Protein AF-A0A6B3H7Q6-F1 (afdb_monomer_lite)

Foldseek 3Di:
DVVVVVVVVVVQVVPDFFDPDGPPPDADPPQRADPPGHGNSVVVVVVVVVVVVVVVVVVVCVVPDDD

Sequence (67 aa):
SRQAAAGLDAADTMGAHSVGVPDGGPSMPLTGWSTTGGDLRAPHFVGMHALQLLPVLLIALVLLAPR

pLDDT: mean 86.39, std 14.6, range [53.66, 98.25]

Structure (mmCIF, N/CA/C/O backbone):
data_AF-A0A6B3H7Q6-F1
#
_entry.id   AF-A0A6B3H7Q6-F1
#
loop_
_atom_site.group_PDB
_atom_site.id
_atom_site.type_symbol
_atom_site.label_atom_id
_atom_site.label_alt_id
_atom_site.label_comp_id
_atom_site.label_asym_id
_atom_site.label_entity_id
_atom_site.label_seq_id
_atom_site.pdbx_PDB_ins_code
_atom_site.Cartn_x
_atom_site.Cartn_y
_atom_site.Cartn_z
_atom_site.occupancy
_atom_site.B_iso_or_equiv
_atom_site.auth_seq_id
_atom_site.auth_comp_id
_atom_site.auth_asym_id
_atom_site.auth_atom_id
_atom_site.pdbx_PDB_model_num
ATOM 1 N N . SER A 1 1 ? 1.789 18.265 -36.855 1.00 59.31 1 SER A N 1
ATOM 2 C CA . SER A 1 1 ? 2.405 16.926 -36.719 1.00 59.31 1 SER A CA 1
ATOM 3 C C . SER A 1 1 ? 3.091 16.669 -35.372 1.00 59.31 1 SER A C 1
ATOM 5 O O . SER A 1 1 ? 3.150 15.512 -34.996 1.00 59.31 1 SER A O 1
ATOM 7 N N . ARG A 1 2 ? 3.548 17.667 -34.587 1.00 53.66 2 ARG A N 1
ATOM 8 C CA . ARG A 1 2 ? 4.113 17.418 -33.232 1.00 53.66 2 ARG A CA 1
ATOM 9 C C . ARG A 1 2 ? 3.076 17.081 -32.147 1.00 53.66 2 ARG A C 1
ATOM 11 O O . ARG A 1 2 ? 3.370 16.317 -31.243 1.00 53.66 2 ARG A O 1
ATOM 18 N N . GLN A 1 3 ? 1.855 17.605 -32.267 1.00 59.78 3 GLN A N 1
ATOM 19 C CA . GLN A 1 3 ? 0.766 17.362 -31.307 1.00 59.78 3 GLN A CA 1
ATOM 20 C C . GLN A 1 3 ? 0.260 15.911 -31.293 1.00 59.78 3 GLN A C 1
ATOM 22 O O . GLN A 1 3 ? -0.250 15.466 -30.276 1.00 59.78 3 GLN A O 1
ATOM 27 N N . ALA A 1 4 ? 0.423 15.168 -32.394 1.00 55.69 4 ALA A N 1
ATOM 28 C CA . ALA A 1 4 ? 0.040 13.758 -32.460 1.00 55.69 4 ALA A CA 1
ATOM 29 C C . ALA A 1 4 ? 1.029 12.855 -31.702 1.00 55.69 4 ALA A C 1
ATOM 31 O O . ALA A 1 4 ? 0.593 11.929 -31.038 1.00 55.69 4 ALA A O 1
ATOM 32 N N . ALA A 1 5 ? 2.333 13.158 -31.738 1.00 54.25 5 ALA A N 1
ATOM 33 C CA . ALA A 1 5 ? 3.350 12.414 -30.988 1.00 54.25 5 ALA A CA 1
ATOM 34 C C . ALA A 1 5 ? 3.203 12.620 -29.469 1.00 54.25 5 ALA A C 1
ATOM 36 O O . ALA A 1 5 ? 3.134 11.650 -28.728 1.00 54.25 5 ALA A O 1
ATOM 37 N N . ALA A 1 6 ? 2.995 13.867 -29.027 1.00 57.56 6 ALA A N 1
ATOM 38 C CA . ALA A 1 6 ? 2.741 14.173 -27.616 1.00 57.56 6 ALA A CA 1
ATOM 39 C C . ALA A 1 6 ? 1.473 13.490 -27.058 1.00 57.56 6 ALA A C 1
ATOM 41 O O . ALA A 1 6 ? 1.384 13.240 -25.860 1.00 57.56 6 ALA A O 1
ATOM 42 N N . GLY A 1 7 ? 0.490 13.185 -27.914 1.00 55.97 7 GLY A N 1
ATOM 43 C CA . GLY A 1 7 ? -0.716 12.449 -27.531 1.00 55.97 7 GLY A CA 1
ATOM 44 C C . GLY A 1 7 ? -0.481 10.956 -27.281 1.00 55.97 7 GLY A C 1
ATOM 45 O O . GLY A 1 7 ? -1.189 10.376 -26.465 1.00 55.97 7 GLY A O 1
ATOM 46 N N . LEU A 1 8 ? 0.513 10.350 -27.941 1.00 61.62 8 LEU A N 1
ATOM 47 C CA . LEU A 1 8 ? 0.903 8.951 -27.731 1.00 61.62 8 LEU A CA 1
ATOM 48 C C . LEU A 1 8 ? 1.689 8.811 -26.421 1.00 61.62 8 LEU A C 1
ATOM 50 O O . LEU A 1 8 ? 1.355 7.964 -25.603 1.00 61.62 8 LEU A O 1
ATOM 54 N N . ASP A 1 9 ? 2.643 9.716 -26.179 1.00 58.31 9 ASP A N 1
ATOM 55 C CA . ASP A 1 9 ? 3.474 9.722 -24.964 1.00 58.31 9 ASP A CA 1
ATOM 56 C C . ASP A 1 9 ? 2.645 10.016 -23.694 1.00 58.31 9 ASP A C 1
ATOM 58 O O . ASP A 1 9 ? 2.840 9.417 -22.633 1.00 58.31 9 ASP A O 1
ATOM 62 N N . ALA A 1 10 ? 1.678 10.938 -23.795 1.00 58.62 10 ALA A N 1
ATOM 63 C CA . ALA A 1 10 ? 0.751 11.240 -22.704 1.00 58.62 10 ALA A CA 1
ATOM 64 C C . ALA A 1 10 ? -0.237 10.090 -22.439 1.00 58.62 10 ALA A C 1
ATOM 66 O O . ALA A 1 10 ? -0.573 9.838 -21.281 1.00 58.62 10 ALA A O 1
ATOM 67 N N . ALA A 1 11 ? -0.683 9.383 -23.485 1.00 59.69 11 ALA A N 1
ATOM 68 C CA . ALA A 1 11 ? -1.502 8.181 -23.339 1.00 59.69 11 ALA A CA 1
ATOM 69 C C . ALA A 1 11 ? -0.723 7.035 -22.673 1.00 59.69 11 ALA A C 1
ATOM 71 O O . ALA A 1 11 ? -1.299 6.333 -21.850 1.00 59.69 11 ALA A O 1
ATOM 72 N N . ASP A 1 12 ? 0.578 6.911 -22.950 1.00 64.00 12 ASP A N 1
ATOM 73 C CA . ASP A 1 12 ? 1.460 5.916 -22.320 1.00 64.00 12 ASP A CA 1
ATOM 74 C C . ASP A 1 12 ? 1.646 6.148 -20.812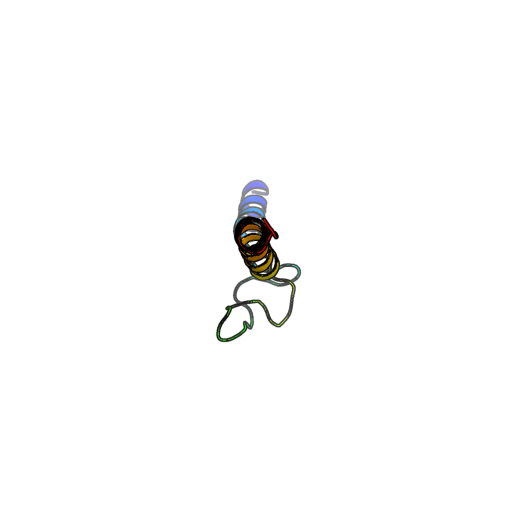 1.00 64.00 12 ASP A C 1
ATOM 76 O O . ASP A 1 12 ? 1.882 5.213 -20.056 1.00 64.00 12 ASP A O 1
ATOM 80 N N . THR A 1 13 ? 1.521 7.395 -20.347 1.00 66.50 13 THR A N 1
ATOM 81 C CA . THR A 1 13 ? 1.664 7.735 -18.919 1.00 66.50 13 THR A CA 1
ATOM 82 C C . THR A 1 13 ? 0.323 7.670 -18.172 1.00 66.50 13 THR A C 1
ATOM 84 O O . THR A 1 13 ? 0.272 7.352 -16.981 1.00 66.50 13 THR A O 1
ATOM 87 N N . MET A 1 14 ? -0.791 7.972 -18.846 1.00 71.44 14 MET A N 1
ATOM 88 C CA . MET A 1 14 ? -2.132 7.971 -18.253 1.00 71.44 14 MET A CA 1
ATOM 89 C C . MET A 1 14 ? -2.665 6.544 -18.078 1.00 71.44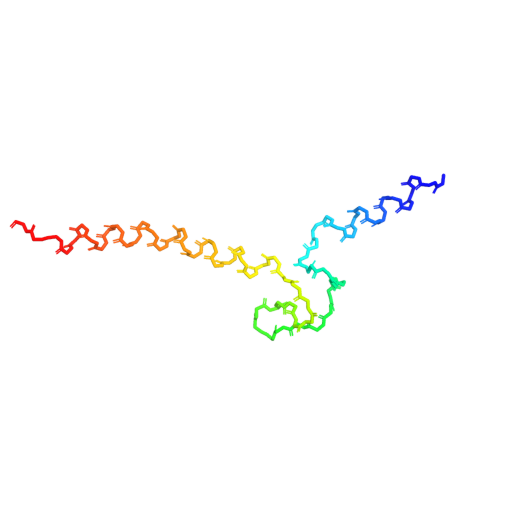 14 MET A C 1
ATOM 91 O O . MET A 1 14 ? -3.148 5.925 -19.018 1.00 71.44 14 MET A O 1
ATOM 95 N N . GLY A 1 15 ? -2.628 6.050 -16.839 1.00 76.81 15 GLY A N 1
ATOM 96 C CA . GLY A 1 15 ? -3.003 4.672 -16.506 1.00 76.81 15 GLY A CA 1
ATOM 97 C C . GLY A 1 15 ? -1.815 3.716 -16.419 1.00 76.81 15 GLY A C 1
ATOM 98 O O . GLY A 1 15 ? -2.034 2.521 -16.236 1.00 76.81 15 GLY A O 1
ATOM 99 N N . ALA A 1 16 ? -0.583 4.232 -16.506 1.00 84.38 16 ALA A N 1
ATOM 100 C CA . ALA A 1 16 ? 0.612 3.443 -16.256 1.00 84.38 16 ALA A CA 1
ATOM 101 C C . ALA A 1 16 ? 0.681 2.990 -14.792 1.00 84.38 16 ALA A C 1
ATOM 103 O O . ALA A 1 16 ? 0.442 3.771 -13.863 1.00 84.38 16 ALA A O 1
ATOM 104 N N . HIS A 1 17 ? 1.040 1.728 -14.585 1.00 90.81 17 HIS A N 1
ATOM 105 C CA . HIS A 1 17 ? 1.198 1.137 -13.257 1.00 90.81 17 HIS A CA 1
ATOM 106 C C . HIS A 1 17 ? 2.667 1.053 -12.848 1.00 90.81 17 HIS A C 1
ATOM 108 O O . HIS A 1 17 ? 2.966 1.072 -11.654 1.00 90.81 17 HIS A O 1
ATOM 114 N N . SER A 1 18 ? 3.574 0.977 -13.816 1.00 92.00 18 SER A N 1
ATOM 115 C CA . SER A 1 18 ? 5.011 0.852 -13.608 1.00 92.00 18 SER A CA 1
ATOM 116 C C . SER A 1 18 ? 5.707 2.212 -13.627 1.00 92.00 18 SER A C 1
ATOM 118 O O . SER A 1 18 ? 5.289 3.148 -14.304 1.00 92.00 18 SER A O 1
ATOM 120 N N . VAL A 1 19 ? 6.807 2.324 -12.884 1.00 89.62 19 VAL A N 1
ATOM 121 C CA . VAL A 1 19 ? 7.630 3.535 -12.786 1.00 89.62 19 VAL A CA 1
ATOM 122 C C . VAL A 1 19 ? 9.059 3.206 -13.196 1.00 89.62 19 VAL A C 1
ATOM 124 O O . VAL A 1 19 ? 9.677 2.288 -12.652 1.00 89.62 19 VAL A O 1
ATOM 127 N N . GLY A 1 20 ? 9.595 3.971 -14.149 1.00 88.06 20 GLY A N 1
ATOM 128 C CA . GLY A 1 20 ? 10.959 3.796 -14.662 1.00 88.06 20 GLY A CA 1
ATOM 129 C C . GLY A 1 20 ? 11.140 2.608 -15.614 1.00 88.06 20 GLY A C 1
ATOM 130 O O . GLY A 1 20 ? 12.245 2.405 -16.110 1.00 88.06 20 GLY A O 1
ATOM 131 N N . VAL A 1 21 ? 10.075 1.849 -15.892 1.00 88.56 21 VAL A N 1
ATOM 132 C CA . VAL A 1 21 ? 10.033 0.764 -16.883 1.00 88.56 21 VAL A CA 1
ATOM 133 C C . VAL A 1 21 ? 8.697 0.795 -17.636 1.00 88.56 21 VAL A C 1
ATOM 135 O O . VAL A 1 21 ? 7.716 1.269 -17.061 1.00 88.56 21 VAL A O 1
ATOM 138 N N . PRO A 1 22 ? 8.631 0.296 -18.886 1.00 86.12 22 PRO A N 1
ATOM 139 C CA . PRO A 1 22 ? 7.368 0.158 -19.606 1.00 86.12 22 PRO A CA 1
ATOM 140 C C . PRO A 1 22 ? 6.399 -0.796 -18.898 1.00 86.12 22 PRO A C 1
ATOM 142 O O . PRO A 1 22 ? 6.814 -1.808 -18.323 1.00 86.12 22 PRO A O 1
ATOM 145 N N . ASP A 1 23 ? 5.104 -0.502 -18.996 1.00 84.44 23 ASP A N 1
ATOM 146 C CA . ASP A 1 23 ? 4.047 -1.414 -18.562 1.00 84.44 23 ASP A CA 1
ATOM 147 C C . ASP A 1 23 ? 4.018 -2.696 -19.413 1.00 84.44 23 ASP A C 1
ATOM 149 O O . ASP A 1 23 ? 4.406 -2.714 -20.580 1.00 84.44 23 ASP A O 1
ATOM 153 N N . GLY A 1 24 ? 3.559 -3.800 -18.814 1.00 84.25 24 GLY A N 1
ATOM 154 C CA . GLY A 1 24 ? 3.478 -5.109 -19.480 1.00 84.25 24 GLY A CA 1
ATOM 155 C C . GLY A 1 24 ? 4.769 -5.939 -19.457 1.00 84.25 24 GLY A C 1
ATOM 156 O O . GLY A 1 24 ? 4.808 -7.018 -20.047 1.00 84.25 24 GLY A O 1
ATOM 157 N N . GLY A 1 25 ? 5.814 -5.469 -18.766 1.00 87.75 25 GLY A N 1
ATOM 158 C CA . GLY A 1 25 ? 7.035 -6.234 -18.503 1.00 87.75 25 GLY A CA 1
ATOM 159 C C . GLY A 1 25 ? 6.851 -7.398 -17.510 1.00 87.75 25 GLY A C 1
ATOM 160 O O . GLY A 1 25 ? 5.740 -7.669 -17.043 1.00 87.75 25 GLY A O 1
ATOM 161 N N . PRO A 1 26 ? 7.944 -8.105 -17.164 1.00 93.50 26 PRO A N 1
ATOM 162 C CA . PRO A 1 26 ? 7.912 -9.193 -16.190 1.00 93.50 26 PRO A CA 1
ATOM 163 C C . PRO A 1 26 ? 7.267 -8.769 -14.863 1.00 93.50 26 PRO A C 1
ATOM 165 O O . PRO A 1 26 ? 7.589 -7.719 -14.301 1.00 93.50 26 PRO A O 1
ATOM 168 N N . SER A 1 27 ? 6.348 -9.597 -14.369 1.00 94.75 27 SER A N 1
ATOM 169 C CA . SER A 1 27 ? 5.536 -9.304 -13.190 1.00 94.75 27 SER A CA 1
ATOM 170 C C . SER A 1 27 ? 5.426 -10.495 -12.243 1.00 94.75 27 SER A C 1
ATOM 172 O O . SER A 1 27 ? 5.601 -11.653 -12.630 1.00 94.75 27 SER A O 1
ATOM 174 N N . MET A 1 28 ? 5.142 -10.208 -10.972 1.00 94.69 28 MET A N 1
ATOM 175 C CA . MET A 1 28 ? 4.915 -11.234 -9.959 1.00 94.69 28 MET A CA 1
ATOM 176 C C . MET A 1 28 ? 3.646 -12.044 -10.269 1.00 94.69 28 MET A C 1
ATOM 178 O O . MET A 1 28 ? 2.615 -11.456 -10.594 1.00 94.69 28 MET A O 1
ATOM 182 N N . PRO 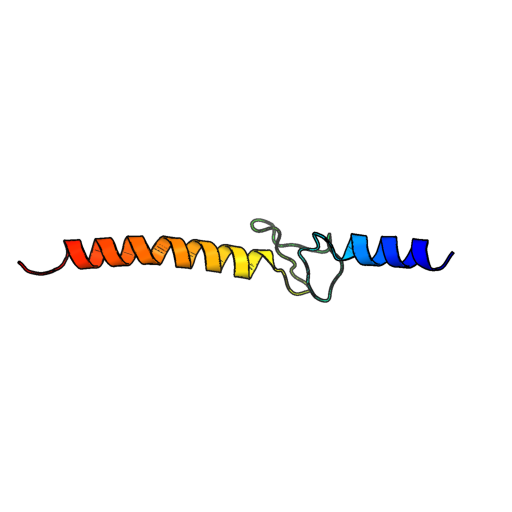A 1 29 ? 3.656 -13.372 -10.063 1.00 91.12 29 PRO A N 1
ATOM 183 C CA . PRO A 1 29 ? 2.562 -14.251 -10.480 1.00 91.12 29 PRO A CA 1
ATOM 184 C C . PRO A 1 29 ? 1.233 -14.037 -9.736 1.00 91.12 29 PRO A C 1
ATOM 186 O O . PRO A 1 29 ? 0.197 -14.457 -10.237 1.00 91.12 29 PRO A O 1
ATOM 189 N N . LEU A 1 30 ? 1.238 -13.409 -8.553 1.00 94.12 30 LEU A N 1
ATOM 190 C CA . LEU A 1 30 ? 0.025 -13.205 -7.745 1.00 94.12 30 LEU A CA 1
ATOM 191 C C . LEU A 1 30 ? -0.454 -11.755 -7.733 1.00 94.12 30 LEU A C 1
ATOM 193 O O . LEU A 1 30 ? -1.633 -11.483 -7.924 1.00 94.12 30 LEU A O 1
ATOM 197 N N . THR A 1 31 ? 0.454 -10.816 -7.487 1.00 93.19 31 THR A N 1
ATOM 198 C CA . THR A 1 31 ? 0.110 -9.394 -7.374 1.00 93.19 31 THR A CA 1
ATOM 199 C C . THR A 1 31 ? 0.140 -8.678 -8.720 1.00 93.19 31 THR A C 1
ATOM 201 O O . THR A 1 31 ? -0.386 -7.573 -8.846 1.00 93.19 31 THR A O 1
ATOM 204 N N . GLY A 1 32 ? 0.786 -9.280 -9.723 1.00 92.69 32 GLY A N 1
ATOM 205 C CA . GLY A 1 32 ? 1.025 -8.671 -11.022 1.00 92.69 32 GLY A CA 1
ATOM 206 C C . GLY A 1 32 ? 2.015 -7.509 -10.986 1.00 92.69 32 GLY A C 1
ATOM 207 O O . GLY A 1 32 ? 2.188 -6.879 -12.023 1.00 92.69 32 GLY A O 1
ATOM 208 N N . TRP A 1 33 ? 2.646 -7.203 -9.845 1.00 95.25 33 TRP A N 1
ATOM 209 C CA . TRP A 1 33 ? 3.565 -6.068 -9.708 1.00 95.25 33 TRP A CA 1
ATOM 210 C C . TRP A 1 33 ? 4.824 -6.250 -10.548 1.00 95.25 33 TRP A C 1
ATOM 212 O O . TRP A 1 33 ? 5.336 -7.369 -10.642 1.00 95.25 33 TRP A O 1
ATOM 222 N N . SER A 1 34 ? 5.325 -5.155 -11.121 1.00 94.44 34 SER A N 1
ATOM 223 C CA . SER A 1 34 ? 6.593 -5.144 -11.855 1.00 94.44 34 SER A CA 1
ATOM 224 C C . SER A 1 34 ? 7.726 -5.729 -11.008 1.00 94.44 34 SER A C 1
ATOM 226 O O . SER A 1 34 ? 7.897 -5.367 -9.843 1.00 94.44 34 SER A O 1
ATOM 228 N N . THR A 1 35 ? 8.508 -6.645 -11.585 1.00 95.19 35 THR A N 1
ATOM 229 C CA . THR A 1 35 ? 9.700 -7.213 -10.923 1.00 95.19 35 THR A CA 1
ATOM 230 C C . THR A 1 35 ? 10.995 -6.521 -11.334 1.00 95.19 35 THR A C 1
ATOM 232 O O . THR A 1 35 ? 12.053 -6.825 -10.791 1.00 95.19 35 THR A O 1
ATOM 235 N N . THR A 1 36 ? 10.934 -5.631 -12.325 1.00 94.50 36 THR A N 1
ATOM 236 C CA . THR A 1 36 ? 12.108 -4.985 -12.934 1.00 94.50 36 THR A CA 1
ATOM 237 C C . THR A 1 36 ? 12.152 -3.474 -12.709 1.00 94.50 36 THR A C 1
ATOM 239 O O . THR A 1 36 ? 13.169 -2.856 -13.008 1.00 94.50 36 THR A O 1
ATOM 242 N N . GLY A 1 37 ? 11.076 -2.874 -12.195 1.00 91.69 37 GLY A N 1
ATOM 243 C CA . GLY A 1 37 ? 10.979 -1.444 -11.892 1.00 91.69 37 GLY A CA 1
ATOM 244 C C . GLY A 1 37 ? 10.018 -1.159 -10.737 1.00 91.69 37 GLY A C 1
ATOM 245 O O . GLY A 1 37 ? 9.609 -2.073 -10.023 1.00 91.69 37 GLY A O 1
ATOM 246 N N . GLY A 1 38 ? 9.672 0.115 -10.535 1.00 93.19 38 GLY A N 1
ATOM 247 C CA . GLY A 1 38 ? 8.673 0.504 -9.534 1.00 93.19 38 GLY A CA 1
ATOM 248 C C . GLY A 1 38 ? 7.250 0.172 -9.991 1.00 93.19 38 GLY A C 1
ATOM 249 O O . GLY A 1 38 ? 7.000 0.097 -11.189 1.00 93.19 38 GLY A O 1
ATOM 250 N N . ASP A 1 39 ? 6.316 0.007 -9.048 1.00 94.81 39 ASP A N 1
ATOM 251 C CA . ASP A 1 39 ? 4.901 -0.261 -9.333 1.00 94.81 39 ASP A CA 1
ATOM 252 C C . ASP A 1 39 ? 3.986 0.485 -8.352 1.00 94.81 39 ASP A C 1
ATOM 254 O O . ASP A 1 39 ? 4.096 0.308 -7.137 1.00 94.81 39 ASP A O 1
ATOM 258 N N . LEU A 1 40 ? 3.081 1.318 -8.863 1.00 93.50 40 LEU A N 1
ATOM 259 C CA . LEU A 1 40 ? 2.177 2.155 -8.066 1.00 93.50 40 LEU A CA 1
ATOM 260 C C . LEU A 1 40 ? 1.074 1.353 -7.366 1.00 93.50 40 LEU A C 1
ATOM 262 O O . LEU A 1 40 ? 0.498 1.825 -6.380 1.00 93.50 40 LEU A O 1
ATOM 266 N N . ARG A 1 41 ? 0.791 0.126 -7.817 1.00 93.94 41 ARG A N 1
ATOM 267 C CA . ARG A 1 41 ? -0.224 -0.726 -7.186 1.00 93.94 41 ARG A CA 1
ATOM 268 C C . ARG A 1 41 ? 0.210 -1.170 -5.795 1.00 93.94 41 ARG A C 1
ATOM 270 O O . ARG A 1 41 ? -0.638 -1.273 -4.913 1.00 93.94 41 ARG A O 1
ATOM 277 N N . ALA A 1 42 ? 1.508 -1.390 -5.580 1.00 94.56 42 ALA A N 1
ATOM 278 C CA . ALA A 1 42 ? 2.045 -1.807 -4.286 1.00 94.56 42 ALA A CA 1
ATOM 279 C C . ALA A 1 42 ? 1.778 -0.785 -3.158 1.00 94.56 42 ALA A C 1
ATOM 281 O O . ALA A 1 42 ? 1.108 -1.146 -2.185 1.00 94.56 42 ALA A O 1
ATOM 282 N N . PRO A 1 43 ? 2.206 0.493 -3.259 1.00 94.81 43 PRO A N 1
ATOM 283 C CA . PRO A 1 43 ? 1.916 1.491 -2.232 1.00 94.81 43 PRO A CA 1
ATOM 284 C C . PRO A 1 43 ? 0.420 1.803 -2.119 1.00 94.81 43 PRO A C 1
ATOM 286 O O . PRO A 1 43 ? -0.055 2.046 -1.012 1.00 94.81 43 PRO A O 1
ATOM 289 N N . HIS A 1 44 ? -0.346 1.751 -3.216 1.00 93.94 44 HIS A N 1
ATOM 290 C CA . HIS A 1 44 ? -1.794 1.959 -3.157 1.00 93.94 44 HIS A CA 1
ATOM 291 C C . HIS A 1 44 ? -2.505 0.841 -2.377 1.00 93.94 44 HIS A C 1
ATOM 293 O O . HIS A 1 44 ? -3.327 1.124 -1.505 1.00 93.94 44 HIS A O 1
ATOM 299 N N . PHE A 1 45 ? -2.141 -0.423 -2.623 1.00 96.19 45 PHE A N 1
ATOM 300 C CA . PHE A 1 45 ? -2.647 -1.573 -1.875 1.00 96.19 45 PHE A CA 1
ATOM 301 C C . PHE A 1 45 ? -2.343 -1.425 -0.384 1.00 96.19 45 PHE A C 1
ATOM 303 O O . PHE A 1 45 ? -3.263 -1.449 0.43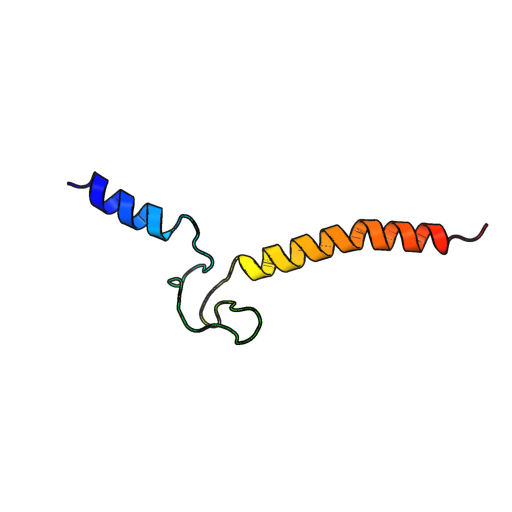2 1.00 96.19 45 PHE A O 1
ATOM 310 N N . VAL A 1 46 ? -1.075 -1.207 -0.023 1.00 97.00 46 VAL A N 1
ATOM 311 C CA . VAL A 1 46 ? -0.670 -1.053 1.384 1.00 97.00 46 VAL A CA 1
ATOM 312 C C . VAL A 1 46 ? -1.376 0.139 2.032 1.00 97.00 46 VAL A C 1
ATOM 314 O O . VAL A 1 46 ? -1.883 0.009 3.144 1.00 97.00 46 VAL A O 1
ATOM 317 N N . GLY A 1 47 ? -1.476 1.269 1.328 1.00 97.06 47 GLY A N 1
ATOM 318 C CA . GLY A 1 47 ? -2.172 2.462 1.804 1.00 97.06 47 GLY A CA 1
ATOM 319 C C . GLY A 1 47 ? -3.648 2.201 2.107 1.00 97.06 47 GLY A C 1
ATOM 320 O O . GLY A 1 47 ? -4.115 2.541 3.193 1.00 97.06 47 GLY A O 1
ATOM 321 N N . MET A 1 48 ? -4.372 1.534 1.202 1.00 97.69 48 MET A N 1
ATOM 322 C CA . MET A 1 48 ? -5.776 1.177 1.439 1.00 97.69 48 MET A CA 1
ATOM 323 C C . MET A 1 48 ? -5.943 0.223 2.628 1.00 97.69 48 MET A C 1
ATOM 325 O O . MET A 1 48 ? -6.841 0.429 3.442 1.00 97.69 48 MET A O 1
ATOM 329 N N . HIS A 1 49 ? -5.063 -0.770 2.785 1.00 97.56 49 HIS A N 1
ATOM 330 C CA . HIS A 1 49 ? -5.124 -1.698 3.922 1.00 97.56 49 HIS A CA 1
ATOM 331 C C . HIS A 1 49 ? -4.794 -1.001 5.242 1.00 97.56 49 HIS A C 1
ATOM 333 O O . HIS A 1 49 ? -5.476 -1.218 6.240 1.00 97.56 49 HIS A O 1
ATOM 339 N N . ALA A 1 50 ? -3.795 -0.118 5.259 1.00 97.88 50 ALA A N 1
ATOM 340 C CA . ALA A 1 50 ? -3.463 0.667 6.442 1.00 97.88 50 ALA A CA 1
ATOM 341 C C . ALA A 1 50 ? -4.652 1.535 6.880 1.00 97.88 50 ALA A C 1
ATOM 343 O O . ALA A 1 50 ? -5.019 1.531 8.056 1.00 97.88 50 ALA A O 1
ATOM 344 N N . LEU A 1 51 ? -5.306 2.215 5.932 1.00 98.06 51 LEU A N 1
ATOM 345 C CA . LEU A 1 51 ? -6.489 3.031 6.216 1.00 98.06 51 LEU A CA 1
ATOM 346 C C . LEU A 1 51 ? -7.682 2.205 6.712 1.00 98.06 51 LEU A C 1
ATOM 348 O O . LEU A 1 51 ? -8.443 2.701 7.535 1.00 98.06 51 LEU A O 1
ATOM 352 N N . GLN A 1 52 ? -7.836 0.957 6.264 1.00 97.62 52 GLN A N 1
ATOM 353 C CA . GLN A 1 52 ? -8.851 0.032 6.786 1.00 97.62 52 GLN A CA 1
ATOM 354 C C . GLN A 1 52 ? -8.516 -0.476 8.194 1.00 97.62 52 GLN A C 1
ATOM 356 O O . GLN A 1 52 ? -9.413 -0.659 9.016 1.00 97.62 52 GLN A O 1
ATOM 361 N N . LEU A 1 53 ? -7.234 -0.687 8.496 1.00 98.19 53 LEU A N 1
ATOM 362 C CA . LEU A 1 53 ? -6.793 -1.172 9.803 1.00 98.19 53 LEU A CA 1
ATOM 363 C C . LEU A 1 53 ? -6.908 -0.112 10.899 1.00 98.19 53 LEU A C 1
ATOM 365 O O . LEU A 1 53 ? -7.150 -0.473 12.045 1.00 98.19 53 LEU A O 1
ATOM 369 N N . LEU A 1 54 ? -6.789 1.178 10.575 1.00 98.12 54 LEU A N 1
ATOM 370 C CA . LEU A 1 54 ? -6.947 2.262 11.551 1.00 98.12 54 LEU A CA 1
ATOM 371 C C . LEU A 1 54 ? -8.289 2.221 12.314 1.00 98.12 54 LEU A C 1
ATOM 373 O O . LEU A 1 54 ? -8.251 2.156 13.544 1.00 98.12 54 LEU A O 1
ATOM 377 N N . PRO A 1 55 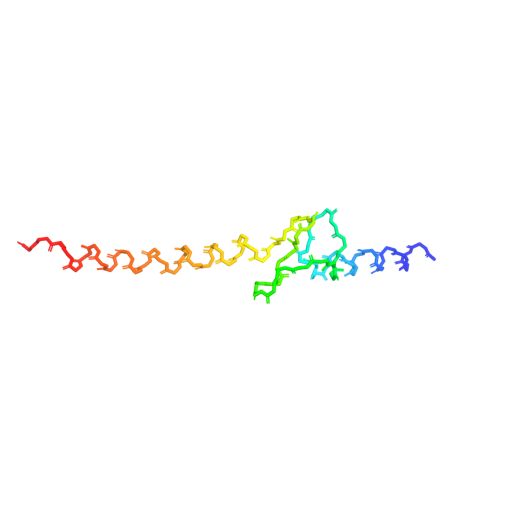? -9.472 2.221 11.666 1.00 97.81 55 PRO A N 1
ATOM 378 C CA . PRO A 1 55 ? -10.740 2.129 12.385 1.00 97.81 55 PRO A CA 1
ATOM 379 C C . PRO A 1 55 ? -10.897 0.793 13.121 1.00 97.81 55 PRO A C 1
ATOM 381 O O . PRO A 1 55 ? -11.408 0.782 14.238 1.00 97.81 55 PRO A O 1
ATOM 384 N N . VAL A 1 56 ? -10.419 -0.322 12.554 1.00 98.12 56 VAL A N 1
ATOM 385 C CA . VAL A 1 56 ? -10.452 -1.640 13.219 1.00 98.12 56 VAL A CA 1
ATOM 386 C C . VAL A 1 56 ? -9.629 -1.625 14.508 1.00 98.12 56 VAL A C 1
ATOM 388 O O . VAL A 1 56 ? -10.097 -2.091 15.547 1.00 98.12 56 VAL A O 1
ATOM 391 N N . LEU A 1 57 ? -8.431 -1.044 14.462 1.00 98.25 57 LEU A N 1
ATOM 392 C CA . LEU A 1 57 ? -7.558 -0.880 15.617 1.00 98.25 57 LEU A CA 1
ATOM 393 C C . LEU A 1 57 ? -8.220 -0.006 16.686 1.00 98.25 57 LEU A C 1
ATOM 395 O O . LEU A 1 57 ? -8.227 -0.382 17.855 1.00 98.25 57 LEU A O 1
ATOM 399 N N . LEU A 1 58 ? -8.816 1.124 16.296 1.00 98.19 58 LEU A N 1
ATOM 400 C CA . LEU A 1 58 ? -9.529 2.001 17.228 1.00 98.19 58 LEU A CA 1
ATOM 401 C C . LEU A 1 58 ? -10.684 1.275 17.927 1.00 98.19 58 LEU A C 1
ATOM 403 O O . LEU A 1 58 ? -10.810 1.366 19.147 1.00 98.19 58 LEU A O 1
ATOM 407 N N . ILE A 1 59 ? -11.491 0.515 17.181 1.00 98.25 59 ILE A N 1
ATOM 408 C CA . ILE A 1 59 ? -12.576 -0.294 17.753 1.00 98.25 59 ILE A CA 1
ATOM 409 C C . ILE A 1 59 ? -12.012 -1.319 18.743 1.00 98.25 59 ILE A C 1
ATOM 411 O O . ILE A 1 59 ? -12.524 -1.437 19.855 1.00 98.25 59 ILE A O 1
ATOM 415 N N . ALA A 1 60 ? -10.944 -2.031 18.378 1.00 98.06 60 ALA A N 1
ATOM 416 C CA . ALA A 1 60 ? -10.319 -3.018 19.254 1.00 98.06 60 ALA A CA 1
ATOM 417 C C . ALA A 1 60 ? -9.826 -2.395 20.570 1.00 98.06 60 ALA A C 1
ATOM 419 O O . ALA A 1 60 ? -10.071 -2.955 21.637 1.00 98.06 60 ALA A O 1
ATOM 420 N N . LEU A 1 61 ? -9.193 -1.217 20.510 1.00 98.00 61 LEU A N 1
ATOM 421 C CA . LEU A 1 61 ? -8.738 -0.491 21.698 1.00 98.00 61 LEU A CA 1
ATOM 422 C C . LEU A 1 61 ? -9.903 -0.097 22.613 1.00 98.00 61 LEU A C 1
ATOM 424 O O . LEU A 1 61 ? -9.808 -0.278 23.824 1.00 98.00 61 LEU A O 1
ATOM 428 N N . VAL A 1 62 ? -11.009 0.394 22.047 1.00 97.69 62 VAL A N 1
ATOM 429 C CA . VAL A 1 62 ? -12.213 0.744 22.820 1.00 97.69 62 VAL A CA 1
ATOM 430 C C . VAL A 1 62 ? -12.817 -0.487 23.494 1.00 97.69 62 VAL A C 1
ATOM 432 O O . VAL A 1 62 ? -13.194 -0.424 24.661 1.00 97.69 62 VAL A O 1
ATOM 435 N N . LEU A 1 63 ? -12.893 -1.616 22.788 1.00 97.31 63 LEU A N 1
ATOM 436 C CA . LEU A 1 63 ? -13.441 -2.858 23.340 1.00 97.31 63 LEU A CA 1
ATOM 437 C C . LEU A 1 63 ? -12.576 -3.446 24.463 1.00 97.31 63 LEU A C 1
ATOM 439 O O . LEU A 1 63 ? -13.114 -4.082 25.369 1.00 97.31 63 LEU A O 1
ATOM 443 N N . LEU A 1 64 ? -11.258 -3.246 24.396 1.00 97.19 64 LEU A N 1
ATOM 444 C CA . LEU A 1 64 ? -10.297 -3.761 25.372 1.00 97.19 64 LEU A CA 1
ATOM 445 C C . LEU A 1 64 ? -10.025 -2.787 26.532 1.00 97.19 64 LEU A C 1
ATOM 447 O O . LEU A 1 64 ? -9.2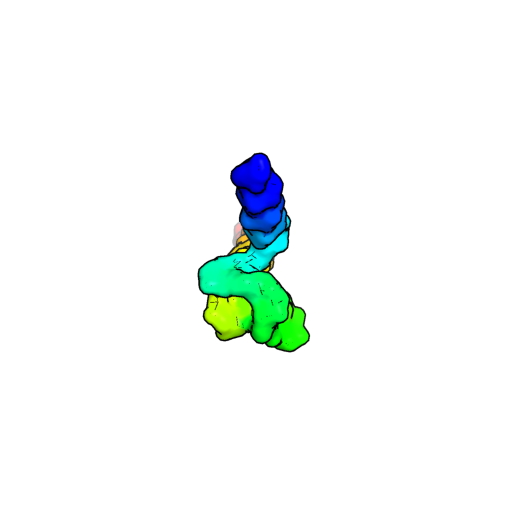87 -3.133 27.455 1.00 97.19 64 LEU A O 1
ATOM 451 N N . ALA A 1 65 ? -10.597 -1.581 26.494 1.00 94.94 65 ALA A N 1
ATOM 452 C CA . ALA A 1 65 ? -10.439 -0.604 27.559 1.00 94.94 65 ALA A CA 1
ATOM 453 C C . ALA A 1 65 ? -11.041 -1.146 28.875 1.00 94.94 65 ALA A C 1
ATOM 455 O O . ALA A 1 65 ? -12.183 -1.624 28.876 1.00 94.94 65 ALA A O 1
ATOM 456 N N . PRO A 1 66 ? -10.305 -1.082 30.002 1.00 90.00 66 PRO A N 1
ATOM 457 C CA . PRO A 1 66 ? -10.870 -1.397 31.307 1.00 90.00 66 PRO A CA 1
ATOM 458 C C . PRO A 1 66 ? -12.045 -0.458 31.600 1.00 90.00 66 PRO A C 1
ATOM 460 O O . PRO A 1 66 ? -12.003 0.718 31.238 1.00 90.00 66 PRO A O 1
ATOM 463 N N . ARG A 1 67 ? -13.088 -0.994 32.235 1.00 76.00 67 ARG A N 1
ATOM 464 C CA . ARG A 1 67 ? -14.271 -0.231 32.652 1.00 76.00 67 ARG A CA 1
ATOM 465 C C . ARG A 1 67 ? -14.079 0.364 34.035 1.00 76.00 67 ARG A C 1
ATOM 467 O O . ARG A 1 67 ? -13.484 -0.347 34.876 1.00 76.00 67 ARG A O 1
#

Radius of gyration: 19.78 Å; chains: 1; bounding box: 26×32×69 Å

Secondary structure (DSSP, 8-state):
-HHHHHHHHHHHHTT--EESS-TTSSB-TTT--BSSSEETHHHHHHHHHHHHHHHHHHHHHHHHS--